Protein AF-A0A418RJE4-F1 (afdb_monomer_lite)

Radius of gyration: 26.58 Å; chains: 1; bounding box: 65×20×54 Å

Sequence (62 aa):
MKSLLLVITALFLAGCAAPAVKVTDTSCLWVRPIYIEKKDVLTTETASEILAHNDKWKENCK

Structure (mmCIF, N/CA/C/O backbone):
data_AF-A0A418RJE4-F1
#
_entry.id   AF-A0A418RJE4-F1
#
loop_
_atom_site.group_PDB
_atom_site.id
_atom_site.type_symbol
_atom_site.label_atom_id
_atom_site.label_alt_id
_atom_site.label_comp_id
_atom_site.label_asym_id
_atom_site.label_entity_id
_atom_site.label_seq_id
_atom_site.pdbx_PDB_ins_code
_atom_site.Cartn_x
_atom_site.Cartn_y
_atom_site.Cartn_z
_atom_site.occupancy
_atom_site.B_iso_or_equiv
_atom_site.auth_seq_id
_atom_site.auth_comp_id
_atom_site.auth_asym_id
_atom_site.auth_atom_id
_atom_site.pdbx_PDB_model_num
ATOM 1 N N . MET A 1 1 ? 52.796 7.072 -36.540 1.00 63.12 1 MET A N 1
ATOM 2 C CA . MET A 1 1 ? 52.225 8.001 -35.531 1.00 63.12 1 MET A CA 1
ATOM 3 C C . MET A 1 1 ? 50.738 8.288 -35.758 1.00 63.12 1 MET A C 1
ATOM 5 O O . MET A 1 1 ? 49.965 8.047 -34.847 1.00 63.12 1 MET A O 1
ATOM 9 N N . LYS A 1 2 ? 50.301 8.708 -36.958 1.00 65.75 2 LYS A N 1
ATOM 10 C CA . LYS A 1 2 ? 48.872 8.963 -37.269 1.00 65.75 2 LYS A CA 1
ATOM 11 C C . LYS A 1 2 ? 47.951 7.742 -37.070 1.00 65.75 2 LYS A C 1
ATOM 13 O O . LYS A 1 2 ? 46.865 7.884 -36.526 1.00 65.75 2 LYS A O 1
ATOM 18 N N . SER A 1 3 ? 48.417 6.542 -37.424 1.00 66.75 3 SER A N 1
ATOM 19 C CA . SER A 1 3 ? 47.648 5.300 -37.242 1.00 66.75 3 SER A CA 1
ATOM 20 C C . SER A 1 3 ? 47.498 4.886 -35.773 1.00 66.75 3 SER A C 1
ATOM 22 O O . SER A 1 3 ? 46.487 4.305 -35.411 1.00 66.75 3 SER A O 1
ATOM 24 N N . LEU A 1 4 ? 48.468 5.227 -34.914 1.00 71.12 4 LEU A N 1
ATOM 25 C CA . LEU A 1 4 ? 48.392 4.958 -33.474 1.00 71.12 4 LEU A CA 1
ATOM 26 C C . LEU A 1 4 ? 47.379 5.890 -32.795 1.00 71.12 4 LEU A C 1
ATOM 28 O O . LEU A 1 4 ? 46.606 5.451 -31.953 1.00 71.12 4 LEU A O 1
ATOM 32 N N . LEU A 1 5 ? 47.335 7.156 -33.226 1.00 72.62 5 LEU A N 1
ATOM 33 C CA . LEU A 1 5 ? 46.353 8.130 -32.752 1.00 72.62 5 LEU A CA 1
ATOM 34 C C . LEU A 1 5 ? 44.916 7.692 -33.088 1.00 72.62 5 LEU A C 1
ATOM 36 O O . LEU A 1 5 ? 44.044 7.778 -32.237 1.00 72.62 5 LEU A O 1
ATOM 40 N N . LEU A 1 6 ? 44.684 7.150 -34.290 1.00 73.69 6 LEU A N 1
ATOM 41 C CA . LEU A 1 6 ? 43.375 6.631 -34.712 1.00 73.69 6 LEU A CA 1
ATOM 42 C C . LEU A 1 6 ? 42.890 5.440 -33.869 1.00 73.69 6 LEU A C 1
ATOM 44 O O . LEU A 1 6 ? 41.714 5.380 -33.517 1.00 73.69 6 LEU A O 1
ATOM 48 N N . VAL A 1 7 ? 43.788 4.517 -33.516 1.00 77.81 7 VAL A N 1
ATOM 49 C CA . VAL A 1 7 ? 43.454 3.347 -32.683 1.00 77.81 7 VAL A CA 1
ATOM 50 C C . VAL A 1 7 ? 43.119 3.767 -31.252 1.00 77.81 7 VAL A C 1
ATOM 52 O O . VAL A 1 7 ? 42.148 3.278 -30.680 1.00 77.81 7 VAL A O 1
ATOM 55 N N . ILE A 1 8 ? 43.873 4.715 -30.691 1.00 76.50 8 ILE A N 1
ATOM 56 C CA . ILE A 1 8 ? 43.622 5.240 -29.344 1.00 76.50 8 ILE A CA 1
ATOM 57 C C . ILE A 1 8 ? 42.254 5.936 -29.286 1.00 76.50 8 ILE A C 1
ATOM 59 O O . ILE A 1 8 ? 41.466 5.648 -28.387 1.00 76.50 8 ILE A O 1
ATOM 63 N N . THR A 1 9 ? 41.917 6.778 -30.269 1.00 74.88 9 THR A N 1
ATOM 64 C CA . THR A 1 9 ? 40.606 7.449 -30.330 1.00 74.88 9 THR A CA 1
ATOM 65 C C . THR A 1 9 ? 39.447 6.453 -30.456 1.00 74.88 9 THR A C 1
ATOM 67 O O . THR A 1 9 ? 38.407 6.646 -29.829 1.00 74.88 9 THR A O 1
ATOM 70 N N . ALA A 1 10 ? 39.623 5.360 -31.207 1.00 70.81 10 ALA A N 1
ATOM 71 C CA . ALA A 1 10 ? 38.614 4.306 -31.326 1.00 70.81 10 ALA A CA 1
ATOM 72 C C . ALA A 1 10 ? 38.401 3.529 -30.011 1.00 70.81 10 ALA A C 1
ATOM 74 O O . ALA A 1 10 ? 37.261 3.215 -29.668 1.00 70.81 10 ALA A O 1
ATOM 75 N N . LEU A 1 11 ? 39.468 3.266 -29.242 1.00 70.25 11 LEU A N 1
ATOM 76 C CA . LEU A 1 11 ? 39.366 2.602 -27.935 1.00 70.25 11 LEU A CA 1
ATOM 77 C C . LEU A 1 11 ? 38.598 3.444 -26.904 1.00 70.25 11 LEU A C 1
ATOM 79 O O . LEU A 1 11 ? 37.819 2.891 -26.131 1.00 70.25 11 LEU A O 1
ATOM 83 N N . PHE A 1 12 ? 38.771 4.770 -26.904 1.00 68.69 12 PHE A N 1
ATOM 84 C CA . PHE A 1 12 ? 38.049 5.655 -25.980 1.00 68.69 12 PHE A CA 1
ATOM 85 C C . PHE A 1 12 ? 36.542 5.740 -26.271 1.00 68.69 12 PHE A C 1
ATOM 87 O O . PHE A 1 12 ? 35.751 5.905 -25.345 1.00 68.69 12 PHE A O 1
ATOM 94 N N . LEU A 1 13 ? 36.127 5.578 -27.531 1.00 70.00 13 LEU A N 1
ATOM 95 C CA . LEU A 1 13 ? 34.714 5.610 -27.933 1.00 70.00 13 LEU A CA 1
ATOM 96 C C . LEU A 1 13 ? 33.958 4.316 -27.577 1.00 70.00 13 LEU A C 1
ATOM 98 O O . LEU A 1 13 ? 32.749 4.355 -27.356 1.00 70.00 13 LEU A O 1
ATOM 102 N N . ALA A 1 14 ? 34.653 3.180 -27.476 1.00 64.88 14 ALA A N 1
ATOM 103 C CA . ALA A 1 14 ? 34.047 1.887 -27.145 1.00 64.88 14 ALA A CA 1
ATOM 104 C C . ALA A 1 14 ? 33.747 1.700 -25.641 1.00 64.88 14 ALA A C 1
ATOM 106 O O . ALA A 1 14 ? 32.997 0.800 -25.271 1.00 64.88 14 ALA A O 1
ATOM 107 N N . GLY A 1 15 ? 34.302 2.547 -24.766 1.00 63.94 15 GLY A N 1
ATOM 108 C CA . GLY A 1 15 ? 34.136 2.441 -23.310 1.00 63.94 15 GLY A CA 1
ATOM 109 C C . GLY A 1 15 ? 32.793 2.941 -22.761 1.00 63.94 15 GLY A C 1
ATOM 110 O O . GLY A 1 15 ? 32.546 2.809 -21.567 1.00 63.94 15 GLY A O 1
ATOM 111 N N . CYS A 1 16 ? 31.925 3.523 -23.598 1.00 67.06 16 CYS A N 1
ATOM 112 C CA . CYS A 1 16 ? 30.683 4.172 -23.158 1.00 67.06 16 CYS A CA 1
ATOM 113 C C . CYS A 1 16 ? 29.426 3.286 -23.273 1.00 67.06 16 CYS A C 1
ATOM 115 O O . CYS A 1 16 ? 28.306 3.784 -23.214 1.00 67.06 16 CYS A O 1
ATOM 117 N N . ALA A 1 17 ? 29.582 1.971 -23.440 1.00 69.94 17 ALA A N 1
ATOM 118 C CA . ALA A 1 17 ? 28.471 1.031 -23.334 1.00 69.94 17 ALA A CA 1
ATOM 119 C C . ALA A 1 17 ? 28.436 0.461 -21.910 1.00 69.94 17 ALA A C 1
ATOM 121 O O . ALA A 1 17 ? 29.040 -0.574 -21.627 1.00 69.94 17 ALA A O 1
ATOM 122 N N . ALA A 1 18 ? 27.757 1.154 -20.991 1.00 71.31 18 ALA A N 1
ATOM 123 C CA . ALA A 1 18 ? 27.428 0.558 -19.700 1.00 71.31 18 ALA A CA 1
ATOM 124 C C . ALA A 1 18 ? 26.591 -0.713 -19.945 1.00 71.31 18 ALA A C 1
ATOM 126 O O . ALA A 1 18 ? 25.716 -0.696 -20.821 1.00 71.31 18 ALA A O 1
ATOM 127 N N . PRO A 1 19 ? 26.832 -1.818 -19.215 1.00 76.81 19 PRO A N 1
ATOM 128 C CA . PRO A 1 19 ? 25.985 -2.993 -19.336 1.00 76.81 19 PRO A CA 1
ATOM 129 C C . PRO A 1 19 ? 24.541 -2.576 -19.057 1.00 76.81 19 PRO A C 1
ATOM 131 O O . PRO A 1 19 ? 24.281 -1.832 -18.110 1.00 76.81 19 PRO A O 1
ATOM 134 N N . ALA A 1 20 ? 23.604 -3.024 -19.893 1.00 77.81 20 ALA A N 1
ATOM 135 C CA . ALA A 1 20 ? 22.192 -2.737 -19.696 1.00 77.81 20 ALA A CA 1
ATOM 136 C C . ALA A 1 20 ? 21.744 -3.341 -18.355 1.00 77.81 20 ALA A C 1
ATOM 138 O O . ALA A 1 20 ? 21.521 -4.547 -18.240 1.00 77.81 20 ALA A O 1
ATOM 139 N N . VAL A 1 21 ? 21.650 -2.506 -17.319 1.00 80.19 21 VAL A N 1
ATOM 140 C CA . VAL A 1 21 ? 21.143 -2.919 -16.013 1.00 80.19 21 VAL A CA 1
ATOM 141 C C . VAL A 1 21 ? 19.628 -2.968 -16.111 1.00 80.19 21 VAL A C 1
ATOM 143 O O . VAL A 1 21 ? 18.964 -1.947 -16.290 1.00 80.19 21 VAL A O 1
ATOM 146 N N . LYS A 1 22 ? 19.065 -4.168 -15.982 1.00 83.50 22 LYS A N 1
ATOM 147 C CA . LYS A 1 22 ? 17.620 -4.328 -15.859 1.00 83.50 22 LYS A CA 1
ATOM 148 C C . LYS A 1 22 ? 17.202 -3.936 -14.443 1.00 83.50 22 LYS A C 1
ATOM 150 O O . LYS A 1 22 ? 17.284 -4.746 -13.522 1.00 83.50 22 LYS A O 1
ATOM 155 N N . VAL A 1 23 ? 16.730 -2.706 -14.274 1.00 84.81 23 VAL A N 1
ATOM 156 C CA . VA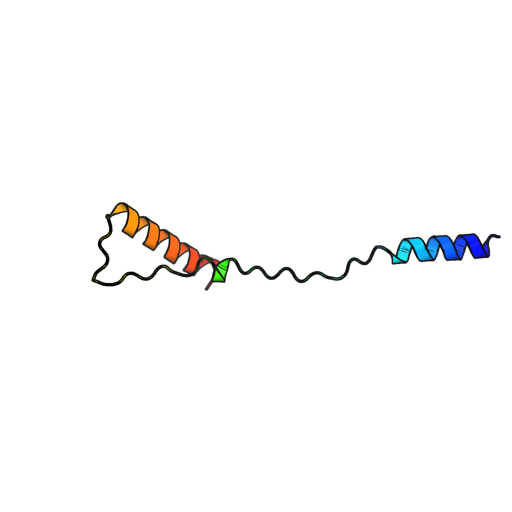L A 1 23 ? 16.018 -2.308 -13.056 1.00 84.81 23 VAL A CA 1
ATOM 157 C C . VAL A 1 23 ? 14.637 -2.948 -13.113 1.00 84.81 23 VAL A C 1
ATOM 159 O O . VAL A 1 23 ? 13.844 -2.657 -14.005 1.00 84.81 23 VAL A O 1
ATOM 162 N N . THR A 1 24 ? 14.374 -3.876 -12.197 1.00 86.19 24 THR A N 1
ATOM 163 C CA . THR A 1 24 ? 13.032 -4.437 -12.035 1.00 86.19 24 THR A CA 1
ATOM 164 C C . THR A 1 24 ? 12.339 -3.626 -10.960 1.00 86.19 24 THR A C 1
ATOM 166 O O . THR A 1 24 ? 12.726 -3.707 -9.793 1.00 86.19 24 THR A O 1
ATOM 169 N N . ASP A 1 25 ? 11.342 -2.835 -11.351 1.00 87.00 25 ASP A N 1
ATOM 170 C CA . ASP A 1 25 ? 10.467 -2.227 -10.363 1.00 87.00 25 ASP A CA 1
ATOM 171 C C . ASP A 1 25 ? 9.675 -3.343 -9.675 1.00 87.00 25 ASP A C 1
ATOM 173 O O . ASP A 1 25 ? 8.933 -4.095 -10.307 1.00 87.00 25 ASP A O 1
ATOM 177 N N . THR A 1 26 ? 9.909 -3.494 -8.376 1.00 94.19 26 THR A N 1
ATOM 178 C CA . THR A 1 26 ? 9.205 -4.470 -7.543 1.00 94.19 26 THR A CA 1
ATOM 179 C C . THR A 1 26 ? 8.190 -3.799 -6.632 1.00 94.19 26 THR A C 1
ATOM 181 O O . THR A 1 26 ? 7.571 -4.503 -5.842 1.00 94.19 26 THR A O 1
ATOM 184 N N . SER A 1 27 ? 7.977 -2.483 -6.741 1.00 95.00 27 SER A N 1
ATOM 185 C CA . SER A 1 27 ? 7.112 -1.678 -5.867 1.00 95.00 27 SER A CA 1
ATOM 186 C C . SER A 1 27 ? 5.768 -2.354 -5.580 1.00 95.00 27 SER A C 1
ATOM 188 O O . SER A 1 27 ? 5.423 -2.564 -4.418 1.00 95.00 27 SER A O 1
ATOM 190 N N . CYS A 1 28 ? 5.077 -2.835 -6.615 1.00 96.19 28 CYS A N 1
ATOM 191 C CA . CYS A 1 28 ? 3.801 -3.542 -6.493 1.00 96.19 28 CYS A CA 1
ATOM 192 C C . CYS A 1 28 ? 3.846 -4.818 -5.631 1.00 96.19 28 CYS A C 1
ATOM 194 O O . CYS A 1 28 ? 2.834 -5.193 -5.041 1.00 96.19 28 CYS A O 1
ATOM 196 N N . LEU A 1 29 ? 4.995 -5.491 -5.525 1.00 95.44 29 LEU A N 1
ATOM 197 C CA . LEU A 1 29 ? 5.181 -6.656 -4.653 1.00 95.44 29 LEU A CA 1
ATOM 198 C C . LEU A 1 29 ? 5.341 -6.258 -3.181 1.00 95.44 29 LEU A C 1
ATOM 200 O O . LEU A 1 29 ? 4.864 -6.982 -2.303 1.00 95.44 29 LEU A O 1
ATOM 204 N N . TRP A 1 30 ? 5.990 -5.121 -2.921 1.00 95.00 30 TRP A N 1
ATOM 205 C CA . TRP A 1 30 ? 6.207 -4.592 -1.572 1.00 95.00 30 TRP A CA 1
ATOM 206 C C . TRP A 1 30 ? 4.942 -3.965 -0.988 1.00 95.00 30 TRP A C 1
ATOM 208 O O . TRP A 1 30 ? 4.693 -4.103 0.204 1.00 95.00 30 TRP A O 1
ATOM 218 N N . VAL A 1 31 ? 4.120 -3.325 -1.824 1.00 96.56 31 VAL A N 1
ATOM 219 C CA . VAL A 1 31 ? 2.908 -2.604 -1.397 1.00 96.56 31 VAL A CA 1
ATOM 220 C C . VAL A 1 31 ? 1.613 -3.401 -1.588 1.00 96.56 31 VAL A C 1
ATOM 222 O O . VAL A 1 31 ? 0.552 -2.807 -1.757 1.00 96.56 31 VAL A O 1
ATOM 225 N N . ARG A 1 32 ? 1.677 -4.740 -1.586 1.00 97.38 32 ARG A N 1
ATOM 226 C CA . ARG A 1 32 ? 0.492 -5.605 -1.755 1.00 97.38 32 ARG A CA 1
ATOM 227 C C . ARG A 1 32 ? -0.642 -5.267 -0.770 1.00 97.38 32 ARG A C 1
ATOM 229 O O . ARG A 1 32 ? -0.376 -4.673 0.277 1.00 97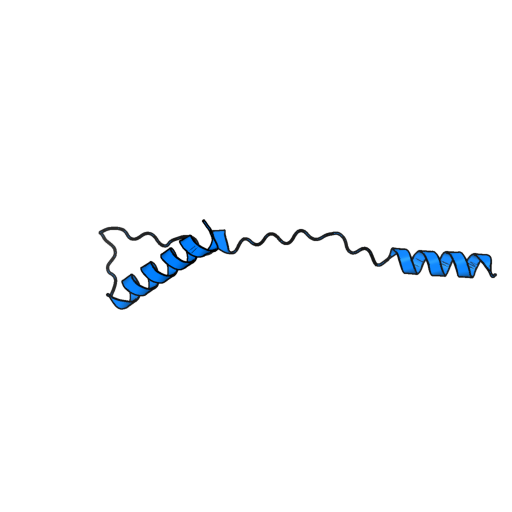.38 32 ARG A O 1
ATOM 236 N N . PRO A 1 33 ? -1.894 -5.663 -1.080 1.00 98.25 33 PRO A N 1
ATOM 237 C CA . PRO A 1 33 ? -3.026 -5.341 -0.229 1.00 98.25 33 PRO A CA 1
ATOM 238 C C . PRO A 1 33 ? -2.858 -5.870 1.195 1.00 98.25 33 PRO A C 1
ATOM 240 O O . PRO A 1 33 ? -2.374 -6.984 1.409 1.00 98.25 33 PRO A O 1
ATOM 243 N N . ILE A 1 34 ? -3.302 -5.071 2.157 1.00 98.00 34 ILE A N 1
ATOM 244 C CA . ILE A 1 34 ? -3.388 -5.428 3.567 1.00 98.00 34 ILE A CA 1
ATOM 245 C C . ILE A 1 34 ? -4.730 -6.128 3.779 1.00 98.00 34 ILE A C 1
ATOM 247 O O . ILE A 1 34 ? -5.792 -5.558 3.519 1.00 98.00 34 ILE A O 1
ATOM 251 N N . TYR A 1 35 ? -4.681 -7.376 4.234 1.00 96.81 35 TYR A N 1
ATOM 252 C CA . TYR A 1 35 ? -5.866 -8.181 4.516 1.00 96.81 35 TYR A CA 1
ATOM 253 C C . TYR A 1 35 ? -6.212 -8.103 6.000 1.00 96.81 35 TYR A C 1
ATOM 255 O O . TYR A 1 35 ? -5.325 -8.191 6.843 1.00 96.81 35 TYR A O 1
ATOM 263 N N . ILE A 1 36 ? -7.502 -7.949 6.291 1.00 97.06 36 ILE A N 1
ATOM 264 C CA . ILE A 1 36 ? -8.037 -7.831 7.648 1.00 97.06 36 ILE A CA 1
ATOM 265 C C . ILE A 1 36 ? -8.790 -9.120 7.985 1.00 97.06 36 ILE A C 1
ATOM 267 O O . ILE A 1 36 ? -9.609 -9.598 7.193 1.00 97.06 36 ILE A O 1
ATOM 271 N N . GLU A 1 37 ? -8.537 -9.673 9.166 1.00 97.44 37 GLU A N 1
ATOM 272 C CA . GLU A 1 37 ? -9.294 -10.775 9.749 1.00 97.44 37 GLU A CA 1
ATOM 273 C C . GLU A 1 37 ? -10.321 -10.271 10.772 1.00 97.44 37 GLU A C 1
ATOM 275 O O . GLU A 1 37 ? -10.189 -9.214 11.379 1.00 97.44 37 GLU A O 1
ATOM 280 N N . LYS A 1 38 ? -11.350 -11.082 11.047 1.00 96.75 38 LYS A N 1
ATOM 281 C CA . LYS A 1 38 ? -12.426 -10.736 11.996 1.00 96.75 38 LYS A CA 1
ATOM 282 C C . LYS A 1 38 ? -11.935 -10.425 13.423 1.00 96.75 38 LYS A C 1
ATOM 284 O O . LYS A 1 38 ? -12.650 -9.777 14.179 1.00 96.75 38 LYS A O 1
ATOM 289 N N . LYS A 1 39 ? -10.765 -10.939 13.808 1.00 97.25 39 LYS A N 1
ATOM 290 C CA . LYS A 1 39 ? -10.170 -10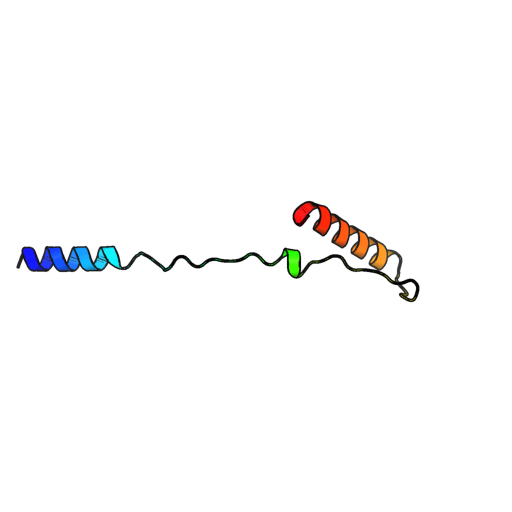.750 15.141 1.00 97.25 39 LYS A CA 1
ATOM 291 C C . LYS A 1 39 ? -9.366 -9.451 15.270 1.00 97.25 39 LYS A C 1
ATOM 293 O O . LYS A 1 39 ? -8.969 -9.117 16.384 1.00 97.25 39 LYS A O 1
ATOM 298 N N . ASP A 1 40 ? -9.106 -8.758 14.165 1.00 97.50 40 ASP A N 1
ATOM 299 C CA . ASP A 1 40 ? -8.325 -7.529 14.183 1.00 97.50 40 ASP A CA 1
ATOM 300 C C . ASP A 1 40 ? -9.160 -6.390 14.771 1.00 97.50 40 ASP A C 1
ATOM 302 O O . ASP A 1 40 ? -10.326 -6.197 14.423 1.00 97.50 40 ASP A O 1
ATOM 306 N N . VAL A 1 41 ? -8.555 -5.630 15.682 1.00 97.69 41 VAL A N 1
ATOM 307 C CA . VAL A 1 41 ? -9.184 -4.466 16.311 1.00 97.69 41 VAL A CA 1
ATOM 308 C C . VAL A 1 41 ? -8.548 -3.221 15.716 1.00 97.69 41 VAL A C 1
ATOM 310 O O . VAL A 1 41 ? -7.391 -2.914 15.998 1.00 97.69 41 VAL A O 1
ATOM 313 N N . LEU A 1 42 ? -9.306 -2.521 14.876 1.00 97.94 42 LEU A N 1
ATOM 314 C CA . LEU A 1 42 ? -8.864 -1.321 14.171 1.00 97.94 42 LEU A CA 1
ATOM 315 C C . LEU A 1 42 ? -9.694 -0.124 14.620 1.00 97.94 42 LEU A C 1
ATOM 317 O O . LEU A 1 42 ? -10.891 -0.256 14.889 1.00 97.94 42 LEU A O 1
ATOM 321 N N . THR A 1 43 ? -9.076 1.053 14.654 1.00 98.50 43 THR A N 1
ATOM 322 C CA . THR A 1 43 ? -9.853 2.292 14.688 1.00 98.50 43 THR A CA 1
ATOM 323 C C . THR A 1 43 ? -10.460 2.552 13.309 1.00 98.50 43 THR A C 1
ATOM 325 O O . THR A 1 43 ? -10.023 1.988 12.298 1.00 98.50 43 THR A O 1
ATOM 328 N N . THR A 1 44 ? -11.468 3.421 13.253 1.00 98.25 44 THR A N 1
ATOM 329 C CA . THR A 1 44 ? -12.098 3.827 11.989 1.00 98.25 44 THR A CA 1
ATOM 330 C C . THR A 1 44 ? -11.078 4.452 11.037 1.00 98.25 44 THR A C 1
ATOM 332 O O . THR A 1 44 ? -11.106 4.187 9.836 1.00 98.25 44 THR A O 1
ATOM 335 N N . GLU A 1 45 ? -10.149 5.240 11.575 1.00 98.69 45 GLU A N 1
ATOM 336 C CA . GLU A 1 45 ? -9.106 5.932 10.819 1.00 98.69 45 GLU A CA 1
ATOM 337 C C . GLU A 1 45 ? -8.162 4.922 10.162 1.00 98.69 45 GLU A C 1
ATOM 339 O O . GLU A 1 45 ? -7.997 4.943 8.944 1.00 98.69 45 GLU A O 1
ATOM 344 N N . THR A 1 46 ? -7.631 3.963 10.930 1.00 98.50 46 THR A N 1
ATOM 345 C CA . THR A 1 46 ? -6.745 2.921 10.389 1.00 98.50 46 THR A CA 1
ATOM 346 C C . THR A 1 46 ? -7.449 2.061 9.341 1.00 98.50 46 THR A C 1
ATOM 348 O O . THR A 1 46 ? -6.870 1.762 8.297 1.00 98.50 46 THR A O 1
ATOM 351 N N . ALA A 1 47 ? -8.709 1.677 9.575 1.00 98.31 47 ALA A N 1
ATOM 352 C CA . ALA A 1 47 ? -9.480 0.913 8.594 1.00 98.31 47 ALA A CA 1
ATOM 353 C C . ALA A 1 47 ? -9.673 1.694 7.279 1.00 98.31 47 ALA A C 1
ATOM 355 O O . ALA A 1 47 ? -9.551 1.118 6.196 1.00 98.31 47 ALA A O 1
ATOM 356 N N . SER A 1 48 ? -9.923 3.005 7.365 1.00 98.50 48 SER A N 1
ATOM 357 C CA . SER A 1 48 ? -10.055 3.883 6.198 1.00 98.50 48 SER A CA 1
ATOM 358 C C . SER A 1 48 ? -8.747 4.010 5.416 1.00 98.50 48 SER A C 1
ATOM 360 O O . SER A 1 48 ? -8.760 3.982 4.185 1.00 98.50 48 SER A O 1
ATOM 362 N N . GLU A 1 49 ? -7.613 4.136 6.103 1.00 98.69 49 GLU A N 1
ATOM 363 C CA . GLU A 1 49 ? -6.300 4.224 5.457 1.00 98.69 49 GLU A CA 1
ATOM 364 C C . GLU A 1 49 ? -5.904 2.906 4.782 1.00 98.69 49 GLU A C 1
ATOM 366 O O . GLU A 1 49 ? -5.395 2.922 3.661 1.00 98.69 49 GLU A O 1
ATOM 371 N N . ILE A 1 50 ? -6.205 1.761 5.406 1.00 98.44 50 ILE A N 1
ATOM 372 C CA . ILE A 1 50 ? -5.998 0.441 4.794 1.00 98.44 50 ILE A CA 1
ATOM 373 C C . ILE A 1 50 ? -6.831 0.296 3.518 1.00 98.44 50 ILE A C 1
ATOM 375 O O . ILE A 1 50 ? -6.323 -0.188 2.503 1.00 98.44 50 ILE A O 1
ATOM 379 N N . LEU A 1 51 ? -8.097 0.724 3.546 1.00 98.31 51 LEU A N 1
ATOM 380 C CA . LEU A 1 51 ? -8.950 0.696 2.360 1.00 98.31 51 LEU A CA 1
ATOM 381 C C . LEU A 1 51 ? -8.348 1.546 1.233 1.00 98.31 51 LEU A C 1
ATOM 383 O O . LEU A 1 51 ? -8.173 1.046 0.123 1.00 98.31 51 LEU A O 1
ATOM 387 N N . ALA A 1 52 ? -7.948 2.784 1.535 1.00 98.69 52 ALA A N 1
ATOM 388 C CA . ALA A 1 52 ? -7.326 3.677 0.561 1.00 98.69 52 ALA A CA 1
ATOM 389 C C . ALA A 1 52 ? -6.015 3.104 -0.011 1.00 98.69 52 ALA A C 1
ATOM 391 O O . ALA A 1 52 ? -5.792 3.170 -1.221 1.00 98.69 52 ALA A O 1
ATOM 392 N N . HIS A 1 53 ? -5.165 2.500 0.826 1.00 98.38 53 HIS A N 1
ATOM 393 C CA . HIS A 1 53 ? -3.947 1.805 0.389 1.00 98.38 53 HIS A CA 1
ATOM 394 C C . HIS A 1 53 ? -4.265 0.672 -0.596 1.00 98.38 53 HIS A C 1
ATOM 396 O O . HIS A 1 53 ? -3.678 0.597 -1.678 1.00 98.38 53 HIS A O 1
ATOM 402 N N . ASN A 1 54 ? -5.229 -0.184 -0.254 1.00 98.38 54 ASN A N 1
ATOM 403 C CA . ASN A 1 54 ? -5.625 -1.324 -1.082 1.00 98.38 54 ASN A CA 1
ATOM 404 C C . ASN A 1 54 ? -6.230 -0.892 -2.424 1.00 98.38 54 ASN A C 1
ATOM 406 O O . ASN A 1 54 ? -5.943 -1.513 -3.454 1.00 98.38 54 ASN A O 1
ATOM 410 N N . ASP A 1 55 ? -7.024 0.177 -2.429 1.00 98.38 55 ASP A N 1
ATOM 411 C CA . ASP A 1 55 ? -7.585 0.751 -3.652 1.00 98.38 55 ASP A CA 1
ATOM 412 C C . ASP A 1 55 ? -6.481 1.318 -4.550 1.00 98.38 55 ASP A C 1
ATOM 414 O O . ASP A 1 55 ? -6.457 1.033 -5.749 1.00 98.38 55 ASP A O 1
ATOM 418 N N . LYS A 1 56 ? -5.492 2.020 -3.979 1.00 98.38 56 LYS A N 1
ATOM 419 C CA . LYS A 1 56 ? -4.342 2.523 -4.748 1.00 98.38 56 LYS A CA 1
ATOM 420 C C . LYS A 1 56 ? -3.479 1.407 -5.309 1.00 98.38 56 LYS A C 1
ATOM 422 O O . LYS A 1 56 ? -2.979 1.538 -6.426 1.00 98.38 56 LYS A O 1
ATOM 427 N N . TRP A 1 57 ? -3.320 0.303 -4.588 1.00 98.12 57 TRP A N 1
ATOM 428 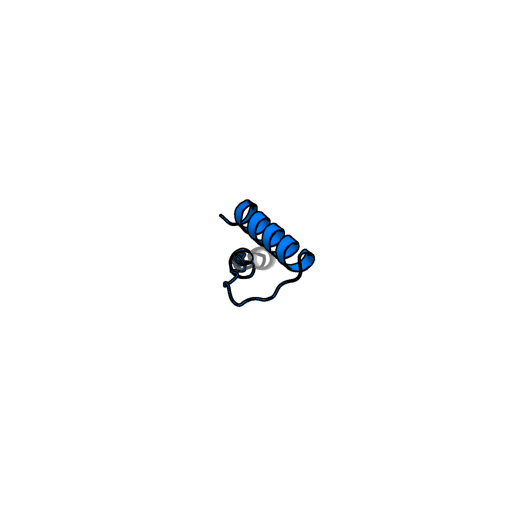C CA . TRP A 1 57 ? -2.656 -0.869 -5.148 1.00 98.12 57 TRP A CA 1
ATOM 429 C C . TRP A 1 57 ? -3.447 -1.437 -6.330 1.00 98.12 57 TRP A C 1
ATOM 431 O O . TRP A 1 57 ? -2.877 -1.704 -7.382 1.00 98.12 57 TRP A O 1
ATOM 441 N N . LYS A 1 58 ? -4.770 -1.573 -6.202 1.00 97.94 58 LYS A N 1
ATOM 442 C CA . LYS A 1 58 ? -5.619 -2.085 -7.284 1.00 97.94 58 LYS A CA 1
ATOM 443 C C . LYS A 1 58 ? -5.582 -1.198 -8.531 1.00 97.94 58 LYS A C 1
ATOM 445 O O . LYS A 1 58 ? -5.617 -1.736 -9.627 1.00 97.94 58 LYS A O 1
ATOM 450 N N . GLU A 1 59 ? -5.521 0.120 -8.372 1.00 97.81 59 GLU A N 1
ATOM 451 C CA . GLU A 1 59 ? -5.438 1.068 -9.491 1.00 97.81 59 GLU A CA 1
ATOM 452 C C . GLU A 1 59 ? -4.078 1.037 -10.202 1.00 97.81 59 GLU A C 1
ATOM 454 O O . GLU A 1 59 ? -4.028 1.145 -11.424 1.00 97.81 59 GLU A O 1
ATOM 459 N N . ASN A 1 60 ? -2.979 0.913 -9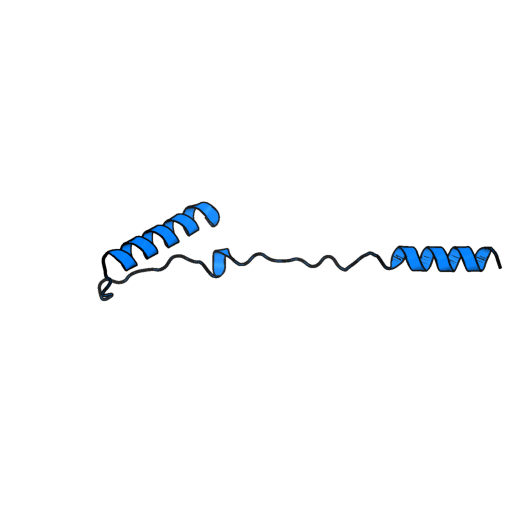.451 1.00 96.25 60 ASN A N 1
ATOM 460 C CA . ASN A 1 60 ? -1.629 1.078 -10.000 1.00 96.25 60 ASN A CA 1
ATOM 461 C C . ASN A 1 60 ? -0.926 -0.245 -10.345 1.00 96.25 60 ASN A C 1
ATOM 463 O O . ASN A 1 60 ? 0.034 -0.236 -11.113 1.00 96.25 60 ASN A O 1
ATOM 467 N N . CYS A 1 61 ? -1.352 -1.365 -9.754 1.00 95.69 61 CYS A N 1
ATOM 468 C CA . CYS A 1 61 ? -0.593 -2.620 -9.751 1.00 95.69 61 CYS A CA 1
ATOM 469 C C . CYS A 1 61 ? -1.362 -3.859 -10.235 1.00 95.69 61 CYS A C 1
ATOM 471 O O . CYS A 1 61 ? -0.760 -4.936 -10.299 1.00 95.69 61 CYS A O 1
ATOM 473 N N . LYS A 1 62 ? -2.657 -3.750 -10.552 1.00 90.75 62 LYS A N 1
ATOM 474 C CA . LYS A 1 62 ? -3.484 -4.849 -11.073 1.00 90.75 62 LYS A CA 1
ATOM 475 C C . LYS A 1 62 ? -4.072 -4.486 -12.429 1.00 90.75 62 LYS A C 1
ATOM 477 O O . LYS A 1 62 ? -4.069 -5.384 -13.298 1.00 90.75 62 LYS A O 1
#

Second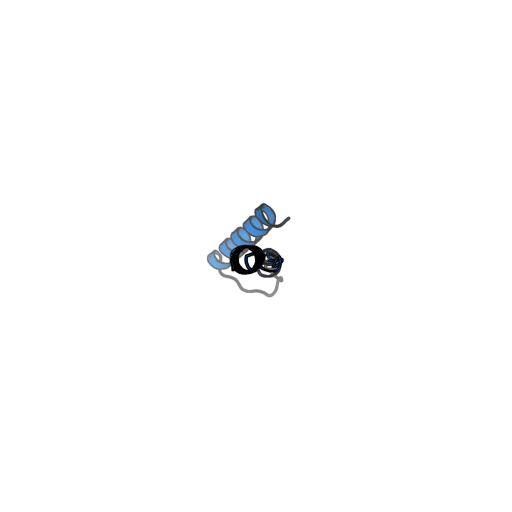ary structure (DSSP, 8-state):
-HHHHHHHHHHHHHTT----------HHHHTPPPP--TT----HHHHHHHHHHHHHHHHHH-

Foldseek 3Di:
DVVVVVVVVVVVVVPPDDPPDDDDPCVLVVLAQDDDDPPDDDDPVRVVVSVVSNVVSVVPPD

pLDDT: mean 87.66, std 12.55, range [63.12, 98.69]